Protein AF-A0A3S1D425-F1 (afdb_monomer_lite)

Secondary structure (DSSP, 8-state):
-HHHHHHHHHHHHHHHHHHHHHHHHTSSHHHHHHHHHHHHHHHHEEETT-SS----SEEESS---HHHHHHHHHHHHHHHHHHHHTT--S-S-----TTHHHHTT-

Foldseek 3Di:
DVLVVLVVVLVVVLVVLLVVVCVVVVHNVVSVVVVVVVVVVCQAEDEPPDPDDDPHPYYDDDDDDSVVVSVVSVVVSVVVCCVVPVCDDPPPPPPPDPVVVVVVVD

Organism: NCBI:txid232991

Structure (mmCIF, N/CA/C/O backbone):
data_AF-A0A3S1D425-F1
#
_entry.id   AF-A0A3S1D425-F1
#
loop_
_atom_site.group_PDB
_atom_site.id
_atom_site.type_symbol
_atom_site.label_atom_id
_atom_site.label_alt_id
_atom_site.label_comp_id
_atom_site.label_asym_id
_atom_site.label_entity_id
_atom_site.label_seq_id
_atom_site.pdbx_PDB_ins_code
_atom_site.Cartn_x
_atom_site.Cartn_y
_atom_site.Cartn_z
_atom_site.occupancy
_atom_site.B_iso_or_equiv
_atom_site.auth_seq_id
_atom_site.auth_comp_id
_atom_site.auth_asym_id
_atom_site.auth_atom_id
_atom_site.pdbx_PDB_model_num
ATOM 1 N N . MET A 1 1 ? 9.638 -16.828 -14.352 1.00 58.81 1 MET A N 1
ATOM 2 C CA . MET A 1 1 ? 8.577 -17.429 -13.506 1.00 58.81 1 MET A CA 1
ATOM 3 C C . MET A 1 1 ? 8.600 -16.917 -12.062 1.00 58.81 1 MET A C 1
ATOM 5 O O . MET A 1 1 ? 7.544 -16.545 -11.578 1.00 58.81 1 MET A O 1
ATOM 9 N N . GLN A 1 2 ? 9.753 -16.803 -11.381 1.00 71.88 2 GLN A N 1
ATOM 10 C CA . GLN A 1 2 ? 9.784 -16.372 -9.967 1.00 71.88 2 GLN A CA 1
ATOM 11 C C . GLN A 1 2 ? 9.313 -14.923 -9.710 1.00 71.88 2 GLN A C 1
ATOM 13 O O . GLN A 1 2 ? 8.625 -14.686 -8.726 1.00 71.88 2 GLN A O 1
ATOM 18 N N . ARG A 1 3 ? 9.620 -13.955 -10.591 1.00 81.56 3 ARG A N 1
ATOM 19 C CA . ARG A 1 3 ? 9.246 -12.535 -10.399 1.00 81.56 3 ARG A CA 1
ATOM 20 C C . ARG A 1 3 ? 7.731 -12.298 -10.346 1.00 81.56 3 ARG A C 1
ATOM 22 O O . ARG A 1 3 ? 7.267 -11.561 -9.487 1.00 81.56 3 ARG A O 1
ATOM 29 N N . GLY A 1 4 ? 6.959 -12.974 -11.200 1.00 83.38 4 GLY A N 1
ATOM 30 C CA . GLY A 1 4 ? 5.496 -12.851 -11.220 1.00 83.38 4 GLY A CA 1
ATOM 31 C C . GLY A 1 4 ? 4.833 -13.292 -9.912 1.00 83.38 4 GLY A C 1
ATOM 32 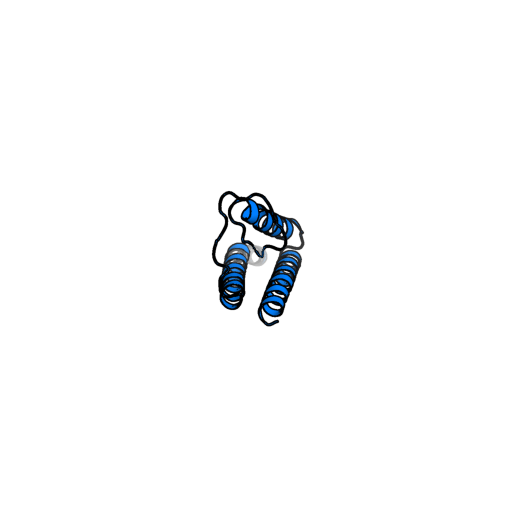O O . GLY A 1 4 ? 3.879 -12.660 -9.475 1.00 83.38 4 GLY A O 1
ATOM 33 N N . ALA A 1 5 ? 5.377 -14.315 -9.242 1.00 89.00 5 ALA A N 1
ATOM 34 C CA . ALA A 1 5 ? 4.879 -14.755 -7.939 1.00 89.00 5 ALA A CA 1
ATOM 35 C C . ALA A 1 5 ? 5.107 -13.697 -6.845 1.00 89.00 5 ALA A C 1
ATOM 37 O O . ALA A 1 5 ? 4.217 -13.442 -6.040 1.00 89.00 5 ALA A O 1
ATOM 38 N N . TRP A 1 6 ? 6.269 -13.039 -6.850 1.00 89.75 6 TRP A N 1
ATOM 39 C CA . TRP A 1 6 ? 6.569 -11.950 -5.915 1.00 89.75 6 TRP A CA 1
ATOM 40 C C . TRP A 1 6 ? 5.707 -10.713 -6.162 1.00 89.75 6 TRP A C 1
ATOM 42 O O . TRP A 1 6 ? 5.197 -10.125 -5.214 1.00 89.75 6 TRP A O 1
ATOM 52 N N . ILE A 1 7 ? 5.478 -10.368 -7.429 1.00 86.81 7 ILE A N 1
ATOM 53 C CA . ILE A 1 7 ? 4.564 -9.286 -7.810 1.00 86.81 7 ILE A CA 1
ATOM 54 C C . ILE A 1 7 ? 3.131 -9.609 -7.356 1.00 86.81 7 ILE A C 1
ATOM 56 O O . ILE A 1 7 ? 2.466 -8.764 -6.761 1.00 86.81 7 ILE A O 1
ATOM 60 N N . ALA A 1 8 ? 2.656 -10.840 -7.573 1.00 89.62 8 ALA A N 1
ATOM 61 C CA . ALA A 1 8 ? 1.339 -11.270 -7.104 1.00 89.62 8 ALA A CA 1
ATOM 62 C C . ALA A 1 8 ? 1.222 -11.196 -5.572 1.00 89.62 8 ALA A C 1
ATOM 64 O O . ALA A 1 8 ? 0.213 -10.717 -5.055 1.00 89.62 8 ALA A O 1
ATOM 65 N N . LEU A 1 9 ? 2.268 -11.608 -4.848 1.00 92.19 9 LEU A N 1
ATOM 66 C CA . LEU A 1 9 ? 2.328 -11.496 -3.392 1.00 92.19 9 LEU A CA 1
ATOM 67 C C . LEU A 1 9 ? 2.288 -10.035 -2.926 1.00 92.19 9 LEU A C 1
ATOM 69 O O . LEU A 1 9 ? 1.576 -9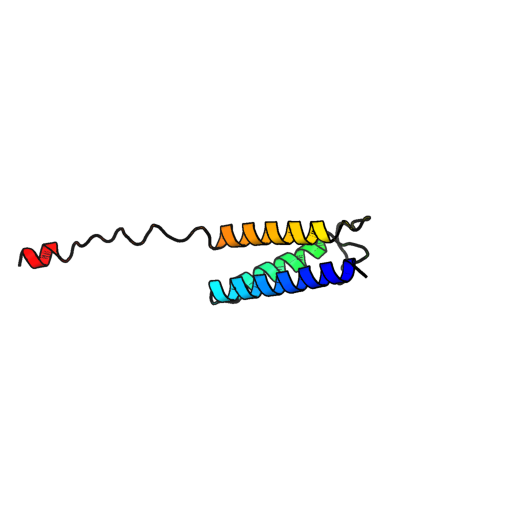.730 -1.972 1.00 92.19 9 LEU A O 1
ATOM 73 N N . PHE A 1 10 ? 3.001 -9.132 -3.605 1.00 91.25 10 PHE A N 1
ATOM 74 C CA . PHE A 1 10 ? 2.945 -7.694 -3.333 1.00 91.25 10 PHE A CA 1
ATOM 75 C C . PHE A 1 10 ? 1.519 -7.149 -3.494 1.00 91.25 10 PHE A C 1
ATOM 77 O O . PHE A 1 10 ? 0.998 -6.518 -2.575 1.00 91.25 10 PHE A O 1
ATOM 84 N N . TYR A 1 11 ? 0.853 -7.443 -4.615 1.00 91.44 11 TYR A N 1
ATOM 85 C CA . TYR A 1 11 ? -0.515 -6.973 -4.856 1.00 91.44 11 TYR A CA 1
ATOM 86 C C . TYR A 1 11 ? -1.515 -7.541 -3.848 1.00 91.44 11 TYR A C 1
ATOM 88 O O . TYR A 1 11 ? -2.361 -6.804 -3.335 1.00 91.44 11 TYR A O 1
ATOM 96 N N . PHE A 1 12 ? -1.396 -8.828 -3.518 1.00 95.25 12 PHE A N 1
ATOM 97 C CA . PHE A 1 12 ? -2.210 -9.444 -2.475 1.00 95.25 12 PHE A CA 1
ATOM 98 C C . PHE A 1 12 ? -1.968 -8.782 -1.112 1.00 95.25 12 PHE A C 1
ATOM 100 O O . PHE A 1 12 ? -2.920 -8.436 -0.415 1.00 95.25 12 PHE A O 1
ATOM 107 N N . GLY A 1 13 ? -0.704 -8.543 -0.752 1.00 95.31 13 GLY A N 1
ATOM 108 C CA . GLY A 1 13 ? -0.322 -7.869 0.487 1.00 95.31 13 GLY A CA 1
ATOM 109 C C . GLY A 1 13 ? -0.863 -6.442 0.580 1.00 95.31 13 GLY A C 1
ATOM 110 O O . GLY A 1 13 ? -1.365 -6.043 1.630 1.00 95.31 13 GLY A O 1
ATOM 111 N N . PHE A 1 14 ? -0.835 -5.687 -0.520 1.00 94.81 14 PHE A N 1
ATOM 112 C CA . PHE A 1 14 ? -1.420 -4.346 -0.590 1.00 94.81 14 PHE A CA 1
ATOM 113 C C . PHE A 1 14 ? -2.942 -4.374 -0.368 1.00 94.81 14 PHE A C 1
ATOM 115 O O . PHE A 1 14 ? -3.482 -3.576 0.406 1.00 94.81 14 PHE A O 1
ATOM 122 N N . GLY A 1 15 ? -3.639 -5.334 -0.984 1.00 94.69 15 GLY A N 1
ATOM 123 C CA . GLY A 1 15 ? -5.064 -5.580 -0.743 1.00 94.69 15 GLY A CA 1
ATOM 124 C C . GLY A 1 15 ? -5.361 -5.949 0.715 1.00 94.69 15 GLY A C 1
ATOM 125 O O . GLY A 1 15 ? -6.251 -5.374 1.339 1.00 94.69 15 GLY A O 1
ATOM 126 N N . ALA A 1 16 ? -4.570 -6.850 1.298 1.00 96.44 16 ALA A N 1
ATOM 127 C CA . ALA A 1 16 ? -4.714 -7.251 2.695 1.00 96.44 16 ALA A CA 1
ATOM 128 C C . ALA A 1 16 ? -4.493 -6.077 3.666 1.00 96.44 16 ALA A C 1
ATOM 130 O O . ALA A 1 16 ? -5.269 -5.903 4.605 1.00 96.44 16 ALA A O 1
ATOM 131 N N . LEU A 1 17 ? -3.482 -5.232 3.424 1.00 95.69 17 LEU A N 1
ATOM 132 C CA . LEU A 1 17 ? -3.226 -4.032 4.225 1.00 95.69 17 LEU A CA 1
ATOM 133 C C . LEU A 1 17 ? -4.402 -3.054 4.160 1.00 95.69 17 LEU A C 1
ATOM 135 O O . LEU A 1 17 ? -4.869 -2.584 5.196 1.00 95.69 17 LEU A O 1
ATOM 139 N N . THR A 1 18 ? -4.876 -2.741 2.954 1.00 95.50 18 THR A N 1
ATOM 140 C CA . THR A 1 18 ? -5.982 -1.792 2.751 1.00 95.50 18 THR A CA 1
ATOM 141 C C . THR A 1 18 ? -7.294 -2.300 3.357 1.00 95.50 18 THR A C 1
ATOM 143 O O . THR A 1 18 ? -8.027 -1.518 3.970 1.00 95.50 18 THR A O 1
ATOM 146 N N . ALA A 1 19 ? -7.557 -3.608 3.302 1.00 95.50 19 ALA A N 1
ATOM 147 C CA . ALA A 1 19 ? -8.667 -4.230 4.021 1.00 95.50 19 ALA A CA 1
ATOM 148 C C . ALA A 1 19 ? -8.504 -4.103 5.546 1.00 95.50 19 ALA A C 1
ATOM 150 O O . ALA A 1 19 ? -9.435 -3.689 6.236 1.00 95.50 19 ALA A O 1
ATOM 151 N N . LEU A 1 20 ? -7.309 -4.389 6.073 1.00 95.56 20 LEU A N 1
ATOM 152 C CA . LEU A 1 20 ? -7.013 -4.320 7.506 1.00 95.56 20 LEU A CA 1
ATOM 153 C C . LEU A 1 20 ? -7.218 -2.908 8.067 1.00 95.56 20 LEU A C 1
ATOM 155 O O . LEU A 1 20 ? -7.864 -2.745 9.103 1.00 95.56 20 LEU A O 1
ATOM 159 N N . ILE A 1 21 ? -6.697 -1.878 7.396 1.00 95.38 21 ILE A N 1
ATOM 160 C CA . ILE A 1 21 ? -6.862 -0.489 7.852 1.00 95.38 21 ILE A CA 1
ATOM 161 C C . ILE A 1 21 ? -8.315 -0.017 7.728 1.00 95.38 21 ILE A C 1
ATOM 163 O O . ILE A 1 21 ? -8.772 0.715 8.599 1.00 95.38 21 ILE A O 1
ATOM 167 N N . THR A 1 22 ? -9.056 -0.491 6.719 1.00 95.62 22 THR A N 1
ATOM 168 C CA . THR A 1 22 ? -10.497 -0.217 6.578 1.00 95.62 22 THR A CA 1
ATOM 169 C C . THR A 1 22 ? -11.280 -0.802 7.750 1.00 95.62 22 THR A C 1
ATOM 171 O O . THR A 1 22 ? -12.066 -0.100 8.379 1.00 95.62 22 THR A O 1
ATOM 174 N N . LEU A 1 23 ? -11.030 -2.072 8.089 1.00 95.06 23 LEU A N 1
ATOM 175 C CA . LEU A 1 23 ? -11.643 -2.744 9.240 1.00 95.06 23 LEU A CA 1
ATOM 176 C C . LEU A 1 23 ? -11.307 -2.032 10.556 1.00 95.06 23 LEU A C 1
ATOM 178 O O . LEU A 1 23 ? -12.159 -1.919 11.434 1.00 95.06 23 LEU A O 1
ATOM 182 N N . LYS A 1 24 ? -10.075 -1.534 10.696 1.00 92.75 24 LYS A N 1
ATOM 183 C CA . LYS A 1 24 ? -9.615 -0.878 11.924 1.00 92.75 24 LYS A CA 1
ATOM 184 C C . LYS A 1 24 ? -10.152 0.542 12.107 1.00 92.75 24 LYS A C 1
ATOM 186 O O . LYS A 1 24 ? -10.396 0.946 13.243 1.00 92.75 24 LYS A O 1
ATOM 191 N N . ASP A 1 25 ? -10.298 1.298 11.023 1.00 90.56 25 ASP A N 1
ATOM 192 C CA . ASP A 1 25 ? -10.813 2.673 11.052 1.00 90.56 25 ASP A CA 1
ATOM 193 C C . ASP A 1 25 ? -12.337 2.747 10.833 1.00 90.56 25 ASP A C 1
ATOM 195 O O . ASP A 1 25 ? -12.942 3.803 10.995 1.00 90.56 25 ASP A O 1
ATOM 199 N N . ASN A 1 26 ? -12.972 1.617 10.491 1.00 92.56 26 ASN A N 1
ATOM 200 C CA . ASN A 1 26 ? -14.397 1.476 10.168 1.00 92.56 26 ASN A CA 1
ATOM 201 C C . ASN A 1 26 ? -14.890 2.455 9.080 1.00 92.56 26 ASN A C 1
ATOM 203 O O . ASN A 1 26 ? -16.056 2.853 9.050 1.00 92.56 26 ASN A O 1
ATOM 207 N N . ARG A 1 27 ? -13.977 2.898 8.210 1.00 92.44 27 ARG A N 1
ATOM 208 C CA . ARG A 1 27 ? -14.203 3.877 7.140 1.00 92.44 27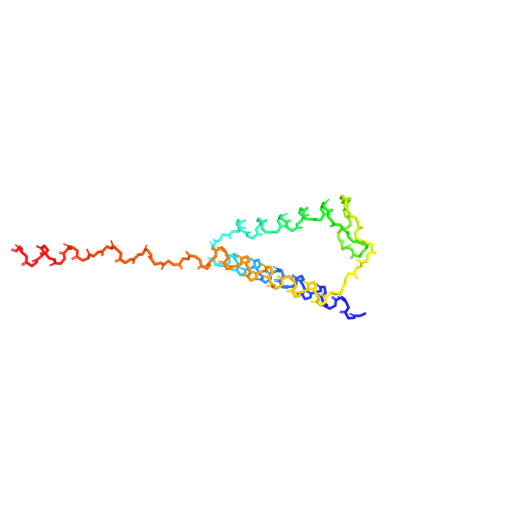 ARG A CA 1
ATOM 209 C C . ARG A 1 27 ? -13.262 3.583 5.976 1.00 92.44 27 ARG A C 1
ATOM 211 O O . ARG A 1 27 ? -12.202 2.988 6.150 1.00 92.44 27 ARG A O 1
ATOM 218 N N . LEU A 1 28 ? -13.638 4.044 4.785 1.00 94.38 28 LEU A N 1
ATOM 219 C CA . LEU A 1 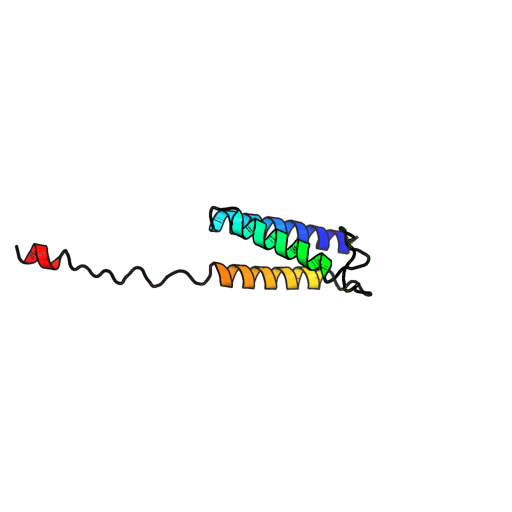28 ? -12.857 3.848 3.557 1.00 94.38 28 LEU A CA 1
ATOM 220 C C . LEU A 1 28 ? -11.829 4.957 3.292 1.00 94.38 28 LEU A C 1
ATOM 222 O O . LEU A 1 28 ? -10.962 4.791 2.441 1.00 94.38 28 LEU A O 1
ATOM 226 N N . GLU A 1 29 ? -11.912 6.081 4.006 1.00 95.12 29 GLU A N 1
ATOM 227 C CA . GLU A 1 29 ? -11.120 7.291 3.742 1.00 95.12 29 GLU A CA 1
ATOM 228 C C . GLU A 1 29 ? -9.612 7.014 3.755 1.00 95.12 29 GLU A C 1
ATOM 230 O O . GLU A 1 29 ? -8.905 7.374 2.813 1.00 95.12 29 GLU A O 1
ATOM 235 N N . LEU A 1 30 ? -9.122 6.310 4.781 1.00 93.62 30 LEU A N 1
ATOM 236 C CA . LEU A 1 30 ? -7.701 6.001 4.913 1.00 93.62 30 LEU A CA 1
ATOM 237 C C . LEU A 1 30 ? -7.209 5.045 3.816 1.00 93.62 30 LEU A C 1
ATOM 239 O O . LEU A 1 30 ? -6.135 5.250 3.252 1.00 93.62 30 LEU A O 1
ATOM 243 N N . ALA A 1 31 ? -8.001 4.024 3.481 1.00 94.75 31 ALA A N 1
ATOM 244 C CA . ALA A 1 31 ? -7.657 3.068 2.431 1.00 94.75 31 ALA A CA 1
ATOM 245 C C . ALA A 1 31 ? -7.632 3.714 1.040 1.00 94.75 31 ALA A C 1
ATOM 247 O O . ALA A 1 31 ? -6.690 3.486 0.276 1.00 94.75 31 ALA A O 1
ATOM 248 N N . LEU A 1 32 ? -8.606 4.577 0.738 1.00 95.06 32 LEU A N 1
ATOM 249 C CA . LEU A 1 32 ? -8.628 5.356 -0.500 1.00 95.06 32 LEU A CA 1
ATOM 250 C C . LEU A 1 32 ? -7.456 6.338 -0.567 1.00 95.06 32 LEU A C 1
ATOM 252 O O . LEU A 1 32 ? -6.832 6.453 -1.619 1.00 95.06 32 LEU A O 1
ATOM 256 N N . GLY A 1 33 ? -7.106 6.988 0.545 1.00 94.56 33 GLY A N 1
ATOM 257 C CA . GLY A 1 33 ? -5.949 7.882 0.620 1.00 94.56 33 GLY A CA 1
ATOM 258 C C . GLY A 1 33 ? -4.629 7.169 0.314 1.00 94.56 33 GLY A C 1
ATOM 259 O O . GLY A 1 33 ? -3.849 7.647 -0.508 1.00 94.56 33 GLY A O 1
ATOM 260 N N . VAL A 1 34 ? -4.398 5.992 0.907 1.00 94.25 34 VAL A N 1
ATOM 261 C CA . VAL A 1 34 ? -3.200 5.174 0.628 1.00 94.25 34 VAL A CA 1
ATOM 262 C C . VAL A 1 34 ? -3.177 4.699 -0.822 1.00 94.25 34 VAL A C 1
ATOM 264 O O . VAL A 1 34 ? -2.135 4.769 -1.475 1.00 94.25 34 VAL A O 1
ATOM 267 N N . HIS A 1 35 ? -4.315 4.248 -1.353 1.00 92.81 35 HIS A N 1
ATOM 268 C CA . HIS A 1 35 ? -4.402 3.834 -2.750 1.00 92.81 35 HIS A CA 1
ATOM 269 C C . HIS A 1 35 ? -4.117 5.000 -3.703 1.00 92.81 35 HIS A C 1
ATOM 271 O O . HIS A 1 35 ? -3.311 4.857 -4.622 1.00 92.81 35 HIS A O 1
ATOM 277 N N . ALA A 1 36 ? -4.711 6.170 -3.467 1.00 93.50 36 ALA A N 1
ATOM 278 C CA . ALA A 1 36 ? -4.464 7.368 -4.261 1.00 93.50 36 ALA A CA 1
ATOM 279 C C . ALA A 1 36 ? -2.988 7.793 -4.204 1.00 93.50 36 ALA A C 1
ATOM 281 O O . ALA A 1 36 ? -2.396 8.069 -5.245 1.00 93.50 36 ALA A O 1
ATOM 282 N N . ALA A 1 37 ? -2.364 7.765 -3.022 1.00 91.94 37 ALA A N 1
ATOM 283 C CA . ALA A 1 37 ? -0.943 8.070 -2.860 1.00 91.94 37 ALA A CA 1
ATOM 284 C C . ALA A 1 37 ? -0.041 7.092 -3.635 1.00 91.94 37 ALA A C 1
ATOM 286 O O . ALA A 1 37 ? 0.893 7.522 -4.312 1.00 91.94 37 ALA A O 1
ATOM 287 N N . ASN A 1 38 ? -0.347 5.789 -3.603 1.00 89.12 38 ASN A N 1
ATOM 288 C CA . ASN A 1 38 ? 0.369 4.789 -4.396 1.00 89.12 38 ASN A CA 1
ATOM 289 C C . ASN A 1 38 ? 0.230 5.054 -5.902 1.00 89.12 38 ASN A C 1
ATOM 291 O O . ASN A 1 38 ? 1.219 5.017 -6.625 1.00 89.12 38 ASN A O 1
ATOM 295 N N . ASN A 1 39 ? -0.969 5.379 -6.385 1.00 88.69 39 ASN A N 1
ATOM 296 C CA . ASN A 1 39 ? -1.161 5.702 -7.800 1.00 88.69 39 ASN A CA 1
ATOM 297 C C . ASN A 1 39 ? -0.430 6.990 -8.207 1.00 88.69 39 ASN A C 1
ATOM 299 O O . ASN A 1 39 ? 0.173 7.041 -9.276 1.00 88.69 39 ASN A O 1
ATOM 303 N N . LEU A 1 40 ? -0.419 8.008 -7.342 1.00 89.12 40 LEU A N 1
ATOM 304 C CA . LEU A 1 40 ? 0.312 9.249 -7.587 1.00 89.12 40 LEU A CA 1
ATOM 305 C C . LEU A 1 40 ? 1.830 9.020 -7.655 1.00 89.12 40 LEU A C 1
ATOM 307 O O . LEU A 1 40 ? 2.519 9.705 -8.405 1.00 89.12 40 LEU A O 1
ATOM 311 N N . SER A 1 41 ? 2.360 8.037 -6.922 1.00 86.19 41 SER A N 1
ATOM 312 C CA . SER A 1 41 ? 3.788 7.698 -6.974 1.00 86.19 41 SER A CA 1
ATOM 313 C C . SER A 1 41 ? 4.259 7.299 -8.379 1.00 86.19 41 SER A C 1
ATOM 315 O O . SER A 1 41 ? 5.378 7.641 -8.767 1.00 86.19 41 SER A O 1
ATOM 317 N N . PHE A 1 42 ? 3.383 6.687 -9.185 1.00 85.00 42 PHE A N 1
ATOM 318 C CA . PHE A 1 42 ? 3.704 6.300 -10.559 1.00 85.00 42 PHE A CA 1
ATOM 319 C C . PHE A 1 42 ? 3.906 7.499 -11.491 1.00 85.00 42 PHE A C 1
ATOM 321 O O . PHE A 1 42 ? 4.565 7.359 -12.515 1.00 85.00 42 PHE A O 1
ATOM 328 N N . LEU A 1 43 ? 3.405 8.689 -11.135 1.00 86.12 43 LEU A N 1
ATOM 329 C CA . LEU A 1 43 ? 3.698 9.927 -11.868 1.00 86.12 43 LEU A CA 1
ATOM 330 C C . LEU A 1 43 ? 5.147 10.396 -11.666 1.00 86.12 43 LEU A C 1
ATOM 332 O O . LEU A 1 43 ? 5.699 11.109 -12.505 1.00 86.12 43 LEU A O 1
ATOM 336 N N . PHE A 1 44 ? 5.779 10.014 -10.557 1.00 86.81 44 PHE A N 1
ATOM 337 C CA . PHE A 1 44 ? 7.155 10.401 -10.260 1.00 86.81 44 PHE A CA 1
ATOM 338 C C . PHE A 1 44 ? 8.150 9.398 -10.822 1.00 86.81 44 PHE A C 1
ATOM 340 O O . PHE A 1 44 ? 9.124 9.801 -11.457 1.00 86.81 44 PHE A O 1
ATOM 347 N N . VAL A 1 45 ? 7.904 8.105 -10.604 1.00 84.94 45 VAL A N 1
ATOM 348 C CA . VAL A 1 45 ? 8.816 7.033 -11.006 1.00 84.94 45 VAL A CA 1
ATOM 349 C C . VAL A 1 45 ? 8.036 5.908 -11.672 1.00 84.94 45 VAL A C 1
ATOM 351 O O . VAL A 1 45 ? 7.102 5.358 -11.094 1.00 84.94 45 VAL A O 1
ATOM 354 N N . THR A 1 46 ? 8.470 5.521 -12.868 1.00 85.06 46 THR A N 1
ATOM 355 C CA . THR A 1 46 ? 7.982 4.332 -13.573 1.00 85.06 46 THR A CA 1
ATOM 356 C C . THR A 1 46 ? 9.134 3.393 -13.915 1.00 85.06 46 THR A C 1
ATOM 358 O O . THR A 1 46 ? 10.303 3.782 -13.906 1.00 85.06 46 THR A O 1
ATOM 361 N N . THR A 1 47 ? 8.820 2.139 -14.221 1.00 81.62 47 THR A N 1
ATOM 362 C CA . THR A 1 47 ? 9.797 1.133 -14.659 1.00 81.62 47 THR A CA 1
ATOM 363 C C . THR A 1 47 ? 9.318 0.502 -15.962 1.00 81.62 47 THR A C 1
ATOM 365 O O . THR A 1 47 ? 8.123 0.520 -16.258 1.00 81.62 47 THR A O 1
ATOM 368 N N . LYS A 1 48 ? 10.232 -0.081 -16.746 1.00 75.94 48 LYS A N 1
ATOM 369 C CA . LYS A 1 48 ? 9.877 -0.729 -18.023 1.00 75.94 48 LYS A CA 1
ATOM 370 C C . LYS A 1 48 ? 8.886 -1.885 -17.870 1.00 75.94 48 LYS A C 1
ATOM 372 O O . LYS A 1 48 ? 8.115 -2.137 -18.786 1.00 75.94 48 LYS A O 1
ATOM 377 N N . ASP A 1 49 ? 8.892 -2.536 -16.711 1.00 70.88 49 ASP A N 1
ATOM 378 C CA . ASP A 1 49 ? 8.022 -3.671 -16.404 1.00 70.88 49 ASP A CA 1
ATOM 379 C C . ASP A 1 49 ? 6.791 -3.259 -15.579 1.00 70.88 49 ASP A C 1
ATOM 381 O O . ASP A 1 49 ? 6.136 -4.112 -14.972 1.00 70.88 49 ASP A O 1
ATOM 385 N N . SER A 1 50 ? 6.500 -1.957 -15.487 1.00 75.06 50 SER A N 1
ATOM 386 C CA . SER A 1 50 ? 5.305 -1.483 -14.796 1.00 75.06 50 SER A CA 1
ATOM 387 C C . SER A 1 50 ? 4.054 -1.996 -15.506 1.00 75.06 50 SER A C 1
ATOM 389 O O . SER A 1 50 ? 3.892 -1.813 -16.711 1.00 75.06 50 SER A O 1
ATOM 391 N N . VAL A 1 51 ? 3.134 -2.593 -14.744 1.00 74.06 51 VAL A N 1
ATOM 392 C CA . VAL A 1 51 ? 1.816 -3.010 -15.255 1.00 74.06 51 VAL A CA 1
ATOM 393 C C . VAL A 1 51 ? 1.010 -1.795 -15.725 1.00 74.06 51 VAL A C 1
ATOM 395 O O . VAL A 1 51 ? 0.241 -1.880 -16.678 1.00 74.06 51 VAL A O 1
ATOM 398 N N . LEU A 1 52 ? 1.215 -0.651 -15.070 1.00 74.12 52 LEU A N 1
ATOM 399 C CA . LEU A 1 52 ? 0.627 0.628 -15.443 1.00 74.12 52 LEU A CA 1
ATOM 400 C C . LEU A 1 52 ? 1.729 1.527 -16.000 1.00 74.12 52 LEU A C 1
ATOM 402 O O . LEU A 1 52 ? 2.469 2.179 -15.259 1.00 74.12 52 LEU A O 1
ATOM 406 N N . ALA A 1 53 ? 1.853 1.533 -17.325 1.00 74.44 53 ALA A N 1
ATOM 407 C CA . ALA A 1 53 ? 2.767 2.412 -18.035 1.00 74.44 53 ALA A CA 1
ATOM 408 C C . ALA A 1 53 ? 2.148 3.813 -18.147 1.00 74.44 53 ALA A C 1
ATOM 410 O O . ALA A 1 53 ? 1.348 4.086 -19.040 1.00 74.44 53 ALA A O 1
ATOM 411 N N . VAL A 1 54 ? 2.510 4.696 -17.218 1.00 81.25 54 VAL A N 1
ATOM 412 C CA . VAL A 1 54 ? 2.153 6.121 -17.257 1.00 81.25 54 VAL A CA 1
ATOM 413 C C . VAL A 1 54 ? 3.392 6.974 -17.552 1.00 81.25 54 VAL A C 1
ATOM 415 O O . VAL A 1 54 ? 4.497 6.584 -17.158 1.00 81.25 54 VAL A O 1
ATOM 418 N N . PRO A 1 55 ? 3.251 8.129 -18.233 1.00 82.62 55 PRO A N 1
ATOM 419 C CA . PRO A 1 55 ? 4.340 9.091 -18.361 1.00 82.62 55 PRO A CA 1
ATOM 420 C C . PRO A 1 55 ? 4.758 9.575 -16.967 1.00 82.62 55 PRO A C 1
ATOM 422 O O . PRO A 1 55 ? 3.966 10.206 -16.270 1.00 82.62 55 PRO A O 1
ATOM 425 N N . ALA A 1 56 ? 5.988 9.260 -16.561 1.00 86.69 56 ALA A N 1
ATOM 426 C CA . ALA A 1 56 ? 6.535 9.633 -15.260 1.00 86.69 56 ALA A CA 1
ATOM 427 C C . ALA A 1 56 ? 7.735 10.572 -15.412 1.00 86.69 56 ALA A C 1
ATOM 429 O O . ALA A 1 56 ? 8.411 10.548 -16.444 1.00 86.69 56 ALA A O 1
ATOM 430 N N . MET A 1 57 ? 8.040 11.360 -14.375 1.00 86.94 57 MET A N 1
ATOM 431 C CA . MET A 1 57 ? 9.228 12.230 -14.379 1.00 86.94 57 MET A CA 1
ATOM 432 C C . MET A 1 57 ? 10.539 11.446 -14.504 1.00 86.94 57 MET A C 1
ATOM 434 O O . MET A 1 57 ? 11.448 11.881 -15.209 1.00 86.94 57 MET A O 1
ATOM 438 N N . TRP A 1 58 ? 10.634 10.284 -13.857 1.00 86.38 58 TRP A N 1
ATOM 439 C CA . TRP A 1 58 ? 11.789 9.398 -13.946 1.00 86.38 58 TRP A CA 1
ATOM 440 C C . TRP A 1 58 ? 11.393 7.999 -14.398 1.00 86.38 58 TRP A C 1
ATOM 442 O O . TRP A 1 58 ? 10.409 7.421 -13.943 1.00 86.38 58 TRP A O 1
ATOM 452 N N . THR A 1 59 ? 12.217 7.424 -15.272 1.00 83.88 59 THR A N 1
ATOM 453 C CA . THR A 1 59 ? 12.122 6.013 -15.651 1.00 83.88 59 THR A CA 1
ATOM 454 C C . THR A 1 59 ? 13.315 5.266 -15.075 1.00 83.88 59 THR A C 1
ATOM 456 O O . THR A 1 59 ? 14.457 5.514 -15.468 1.00 83.88 59 THR A O 1
ATOM 459 N N . ALA A 1 60 ? 13.058 4.346 -14.148 1.00 81.75 60 ALA A N 1
ATOM 460 C CA . ALA A 1 60 ? 14.086 3.465 -13.620 1.00 81.75 60 ALA A CA 1
ATOM 461 C C . ALA A 1 60 ? 14.558 2.516 -14.729 1.00 81.75 60 ALA A C 1
ATOM 463 O O . ALA A 1 60 ? 13.757 1.850 -15.394 1.00 81.75 60 ALA A O 1
ATOM 464 N N . LYS A 1 61 ? 15.874 2.503 -14.957 1.00 72.44 61 LYS A N 1
ATOM 465 C CA . LYS A 1 61 ? 16.496 1.757 -16.056 1.00 72.44 61 LYS A CA 1
ATOM 466 C C . LYS A 1 61 ? 16.671 0.277 -15.720 1.00 72.44 61 LYS A C 1
ATOM 468 O O . LYS A 1 61 ? 16.479 -0.551 -16.607 1.00 72.44 61 LYS A O 1
ATOM 473 N N . ASP A 1 62 ? 16.971 -0.010 -14.455 1.00 76.56 62 ASP A N 1
ATOM 474 C CA . ASP A 1 62 ? 17.060 -1.353 -13.899 1.00 76.56 62 ASP A CA 1
ATOM 475 C C . ASP A 1 62 ? 15.885 -1.622 -12.970 1.00 76.56 62 ASP A C 1
ATOM 477 O O . ASP A 1 62 ? 15.522 -0.807 -12.119 1.00 76.56 62 ASP A O 1
ATOM 481 N N . ILE A 1 63 ? 15.295 -2.793 -13.163 1.00 71.50 63 ILE A N 1
ATOM 482 C CA . ILE A 1 63 ? 14.234 -3.311 -12.320 1.00 71.50 63 ILE A CA 1
ATOM 483 C C . ILE A 1 63 ? 14.916 -4.107 -11.202 1.00 71.50 63 ILE A C 1
ATOM 485 O O . ILE A 1 63 ? 15.630 -5.070 -11.481 1.00 71.50 63 ILE A O 1
ATOM 489 N N . GLY A 1 64 ? 14.767 -3.657 -9.955 1.00 76.31 64 GLY A N 1
ATOM 490 C CA . GLY A 1 64 ? 15.430 -4.257 -8.793 1.00 76.31 64 GLY A CA 1
ATOM 491 C C . GLY A 1 64 ? 14.955 -5.682 -8.470 1.00 76.31 64 GLY A C 1
ATOM 492 O O . GLY A 1 64 ? 14.071 -6.238 -9.124 1.00 76.31 64 GLY A O 1
ATOM 493 N N . ASP A 1 65 ? 15.543 -6.290 -7.432 1.00 86.44 65 ASP A N 1
ATOM 494 C CA . ASP A 1 65 ? 15.106 -7.603 -6.941 1.00 86.44 65 ASP A CA 1
ATOM 495 C C . ASP A 1 65 ? 13.679 -7.502 -6.356 1.00 86.44 65 ASP A C 1
ATOM 497 O O . ASP A 1 65 ? 13.473 -6.780 -5.374 1.00 86.44 65 ASP A O 1
ATOM 501 N N . PRO A 1 66 ? 12.690 -8.250 -6.884 1.00 85.62 66 PRO A N 1
ATOM 502 C CA . PRO A 1 66 ? 11.312 -8.199 -6.398 1.00 85.62 66 PRO A CA 1
ATOM 503 C C . PRO A 1 66 ? 11.167 -8.631 -4.929 1.00 85.62 66 PRO A C 1
ATOM 505 O O . PRO A 1 66 ? 10.208 -8.250 -4.263 1.00 85.62 66 PRO A O 1
ATOM 508 N N . ARG A 1 67 ? 12.114 -9.400 -4.379 1.00 89.56 67 ARG A N 1
ATOM 509 C CA . ARG A 1 67 ? 12.126 -9.755 -2.950 1.00 89.56 67 ARG A CA 1
ATOM 510 C C . ARG A 1 67 ? 12.385 -8.530 -2.080 1.00 89.56 67 ARG A C 1
ATOM 512 O O . ARG A 1 67 ? 11.761 -8.385 -1.030 1.00 89.56 67 ARG A O 1
ATOM 519 N N . LEU A 1 68 ? 13.286 -7.651 -2.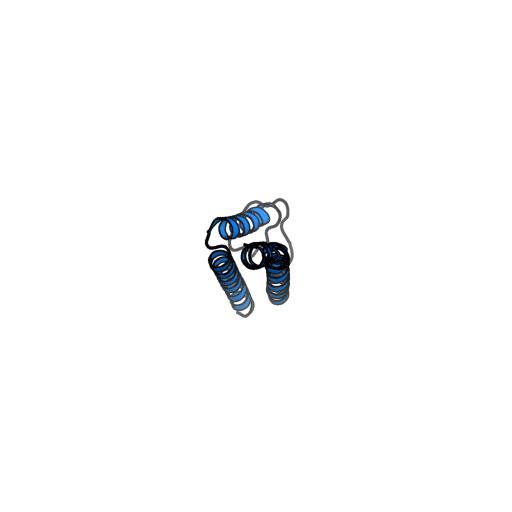525 1.00 89.81 68 LEU A N 1
ATOM 520 C CA . LEU A 1 68 ? 13.555 -6.386 -1.849 1.00 89.81 68 LEU A CA 1
ATOM 521 C C . LEU A 1 68 ? 12.337 -5.468 -1.931 1.00 89.81 68 LEU A C 1
ATOM 523 O O .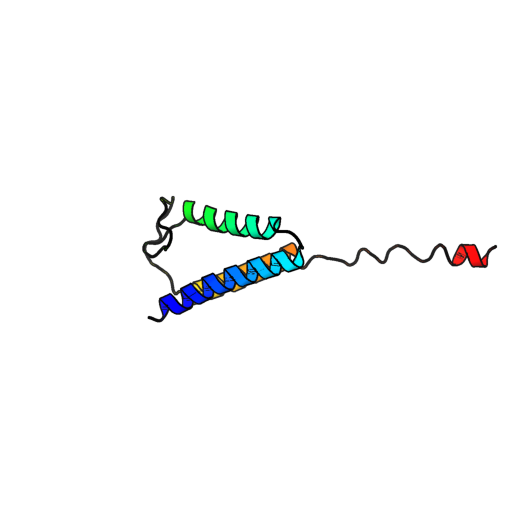 LEU A 1 68 ? 11.999 -4.851 -0.929 1.00 89.81 68 LEU A O 1
ATOM 527 N N . GLU A 1 69 ? 11.627 -5.432 -3.060 1.00 87.69 69 GLU A N 1
ATOM 528 C CA . GLU A 1 69 ? 10.380 -4.662 -3.188 1.00 87.69 69 GLU A CA 1
ATOM 529 C C . GLU A 1 69 ? 9.326 -5.112 -2.164 1.00 87.69 69 GLU A C 1
ATOM 531 O O . GLU A 1 69 ? 8.772 -4.278 -1.445 1.00 87.69 69 GLU A O 1
ATOM 536 N N . VAL A 1 70 ? 9.099 -6.426 -2.024 1.00 91.94 70 VAL A N 1
ATOM 537 C CA . VAL A 1 70 ? 8.177 -6.964 -1.006 1.00 91.94 70 VAL A CA 1
ATOM 538 C C . VAL A 1 70 ? 8.657 -6.638 0.410 1.00 91.94 70 VAL A C 1
ATOM 540 O O . VAL A 1 70 ? 7.850 -6.244 1.251 1.00 91.94 70 VAL A O 1
ATOM 543 N N . LEU A 1 71 ? 9.957 -6.760 0.691 1.00 93.94 71 LEU A N 1
ATOM 544 C CA . LEU A 1 71 ? 10.514 -6.429 2.004 1.00 93.94 71 LEU A CA 1
ATOM 545 C C . LEU A 1 71 ? 10.310 -4.947 2.353 1.00 93.94 71 LEU A C 1
ATOM 547 O O . LEU A 1 71 ? 9.854 -4.630 3.453 1.00 93.94 71 LEU A O 1
ATOM 551 N N . MET A 1 72 ? 10.603 -4.047 1.412 1.00 92.62 72 MET A N 1
ATOM 552 C CA . MET A 1 72 ? 10.402 -2.606 1.584 1.00 92.62 72 MET A CA 1
ATOM 553 C C . MET A 1 72 ? 8.921 -2.275 1.759 1.00 92.62 72 MET A C 1
ATOM 555 O O . MET A 1 72 ? 8.571 -1.482 2.631 1.00 92.62 72 MET A O 1
ATOM 559 N N . PHE A 1 73 ? 8.040 -2.931 1.002 1.00 93.75 73 PHE A N 1
ATOM 560 C CA . PHE A 1 73 ? 6.596 -2.809 1.170 1.00 93.75 73 PHE A CA 1
ATOM 561 C C . PHE A 1 73 ? 6.139 -3.215 2.575 1.00 93.75 73 PHE A C 1
ATOM 563 O O . PHE A 1 73 ? 5.385 -2.473 3.206 1.00 93.75 73 PHE A O 1
ATOM 570 N N . LEU A 1 74 ? 6.602 -4.356 3.094 1.00 95.25 74 LEU A N 1
ATOM 571 C CA . LEU A 1 74 ? 6.254 -4.809 4.444 1.00 95.25 74 LEU A CA 1
ATOM 572 C C . LEU A 1 74 ? 6.735 -3.816 5.508 1.00 95.25 74 LEU A C 1
ATOM 574 O O . LEU A 1 74 ? 5.981 -3.490 6.426 1.00 95.25 74 LEU A O 1
ATOM 578 N N . LEU A 1 75 ? 7.954 -3.290 5.357 1.00 96.44 75 LEU A N 1
ATOM 579 C CA . LEU A 1 75 ? 8.508 -2.287 6.263 1.00 96.44 75 LEU A CA 1
ATOM 580 C C . LEU A 1 75 ? 7.692 -0.984 6.230 1.00 96.44 75 LEU A C 1
ATOM 582 O O . LEU A 1 75 ? 7.272 -0.495 7.280 1.00 96.44 75 LEU A O 1
ATOM 586 N N . GLN A 1 76 ? 7.406 -0.458 5.036 1.00 94.25 76 GLN A N 1
ATOM 587 C CA . GLN A 1 76 ? 6.577 0.734 4.833 1.00 94.25 76 GLN A CA 1
ATOM 588 C C . GLN A 1 76 ? 5.181 0.543 5.441 1.00 94.25 76 GLN A C 1
ATOM 590 O O . GLN A 1 76 ? 4.678 1.428 6.131 1.00 94.25 76 GLN A O 1
ATOM 595 N N . SER A 1 77 ? 4.577 -0.627 5.225 1.00 94.62 77 SER A N 1
ATOM 596 C CA . SER A 1 77 ? 3.252 -0.985 5.740 1.00 94.62 77 SER A CA 1
ATOM 597 C C . SER A 1 77 ? 3.228 -1.032 7.264 1.00 94.62 77 SER A C 1
ATOM 599 O O . SER A 1 77 ? 2.298 -0.514 7.885 1.00 94.62 77 SER A O 1
ATOM 601 N N . LEU A 1 78 ? 4.266 -1.605 7.880 1.00 95.12 78 LEU A N 1
ATOM 602 C CA . LEU A 1 78 ? 4.403 -1.671 9.333 1.00 95.12 78 LEU A CA 1
ATOM 603 C C . LEU A 1 78 ? 4.563 -0.274 9.941 1.00 95.12 78 LEU A C 1
ATOM 605 O O . LEU A 1 78 ? 3.871 0.060 10.905 1.00 95.12 78 LEU A O 1
ATOM 609 N N . ILE A 1 79 ? 5.431 0.557 9.354 1.00 95.44 79 ILE A N 1
ATOM 610 C CA . ILE A 1 79 ? 5.636 1.950 9.775 1.00 95.44 79 ILE A CA 1
ATOM 611 C C . ILE A 1 79 ? 4.330 2.735 9.641 1.00 95.44 79 ILE A C 1
ATOM 613 O O . ILE A 1 79 ? 3.914 3.404 10.588 1.00 95.44 79 ILE A O 1
ATOM 617 N N . PHE A 1 80 ? 3.652 2.620 8.498 1.00 93.69 80 PHE A N 1
ATOM 618 C CA . PHE A 1 80 ? 2.371 3.273 8.248 1.00 93.69 80 PHE A CA 1
ATOM 619 C C . PHE A 1 80 ? 1.333 2.880 9.305 1.00 93.69 80 PHE A C 1
ATOM 621 O O . PHE A 1 80 ? 0.744 3.740 9.961 1.00 93.69 80 PHE A O 1
ATOM 628 N N . TYR A 1 81 ? 1.158 1.579 9.537 1.00 93.81 81 TYR A N 1
ATOM 629 C CA . TYR A 1 81 ? 0.213 1.076 10.527 1.00 93.81 81 TYR A CA 1
ATOM 630 C C . TYR A 1 81 ? 0.539 1.565 11.945 1.00 93.81 81 TYR A C 1
ATOM 632 O O . TYR A 1 81 ? -0.360 1.966 12.691 1.00 93.81 81 TYR A O 1
ATOM 640 N N . TYR A 1 82 ? 1.821 1.581 12.316 1.00 93.62 82 TYR A N 1
ATOM 641 C CA . TYR A 1 82 ? 2.269 2.084 13.611 1.00 93.62 82 TYR A CA 1
ATOM 642 C C . TYR A 1 82 ? 2.015 3.589 13.778 1.00 93.62 82 TYR A C 1
ATOM 644 O O . TYR A 1 82 ? 1.561 4.017 14.838 1.00 93.62 82 TYR A O 1
ATOM 652 N N . ILE A 1 83 ? 2.243 4.403 12.745 1.00 92.88 83 ILE A N 1
ATOM 653 C CA . ILE A 1 83 ? 1.989 5.851 12.800 1.00 92.88 83 ILE A CA 1
ATOM 654 C C . ILE A 1 83 ? 0.501 6.139 13.030 1.00 92.88 83 ILE A C 1
ATOM 656 O O . ILE A 1 83 ? 0.163 6.927 13.915 1.00 92.88 83 ILE A O 1
ATOM 660 N N . PHE A 1 84 ? -0.383 5.487 12.271 1.00 91.00 84 PHE A N 1
ATOM 661 C CA . PHE A 1 84 ? -1.822 5.760 12.329 1.00 91.00 84 PHE A CA 1
ATOM 662 C C . PHE A 1 84 ? -2.500 5.155 13.556 1.00 91.00 84 PHE A C 1
ATOM 664 O O . PHE A 1 84 ? -3.411 5.759 14.125 1.00 91.00 84 PHE A O 1
ATOM 671 N N . PHE A 1 85 ? -2.053 3.982 14.003 1.00 90.50 85 PHE A N 1
ATOM 672 C CA . PHE A 1 85 ? -2.761 3.246 15.044 1.00 90.50 85 PHE A CA 1
ATOM 673 C C . PHE A 1 85 ? -1.941 2.891 16.285 1.00 90.50 85 PHE A C 1
ATOM 675 O O . PHE A 1 85 ? -2.518 2.416 17.262 1.00 90.50 85 PHE A O 1
ATOM 682 N N . GLY A 1 86 ? -0.631 3.120 16.289 1.00 84.62 86 GLY A N 1
ATOM 683 C CA . GLY A 1 86 ? 0.232 2.876 17.449 1.00 84.62 86 GLY A CA 1
ATOM 684 C C . GLY A 1 86 ? 0.091 3.923 18.559 1.00 84.62 86 GLY A C 1
ATOM 685 O O . GLY A 1 86 ? 0.596 3.716 19.657 1.00 84.62 86 GLY A O 1
ATOM 686 N N . ARG A 1 87 ? -0.609 5.042 18.312 1.00 76.81 87 ARG A N 1
ATOM 687 C CA . ARG A 1 87 ? -0.677 6.204 19.224 1.00 76.81 87 ARG A CA 1
ATOM 688 C C . ARG A 1 87 ? -1.981 6.359 20.045 1.00 76.81 87 ARG A C 1
ATOM 690 O O . ARG A 1 87 ? -2.244 7.445 20.551 1.00 76.81 87 ARG A O 1
ATOM 697 N N . ARG A 1 88 ? -2.811 5.321 20.242 1.00 63.62 88 ARG A N 1
ATOM 698 C CA . ARG A 1 88 ? -4.062 5.388 21.058 1.00 63.62 88 ARG A CA 1
ATOM 699 C C . ARG A 1 88 ? -4.037 4.362 22.212 1.00 63.62 88 ARG A C 1
ATOM 701 O O . ARG A 1 88 ? -3.834 3.198 21.915 1.00 63.62 88 ARG A O 1
ATOM 708 N N . LYS A 1 89 ? -4.272 4.635 23.513 1.00 52.44 89 LYS A N 1
ATOM 709 C CA . LYS A 1 89 ? -4.494 5.835 24.365 1.00 52.44 89 LYS A CA 1
ATOM 710 C C . LYS A 1 89 ? -4.027 5.505 25.812 1.00 52.44 89 LYS A C 1
ATOM 712 O O . LYS A 1 89 ? -4.449 4.487 26.345 1.00 52.44 89 LYS A O 1
ATOM 717 N N . LYS A 1 90 ? -3.305 6.407 26.496 1.00 47.72 90 LYS A N 1
ATOM 718 C CA . LYS A 1 90 ? -3.330 6.564 27.977 1.00 47.72 90 LYS A CA 1
ATOM 719 C C . LYS A 1 90 ? -3.948 7.924 28.334 1.00 47.72 90 LYS A C 1
ATOM 721 O O . LYS A 1 90 ? -3.333 8.741 28.996 1.00 47.72 90 LYS A O 1
ATOM 726 N N . ILE A 1 91 ? -5.132 8.230 27.808 1.00 56.62 91 ILE A N 1
ATOM 727 C CA . ILE A 1 91 ? -5.865 9.461 28.165 1.00 56.62 91 ILE A CA 1
ATOM 728 C C . ILE A 1 91 ? -7.364 9.136 28.230 1.00 56.62 91 ILE A C 1
ATOM 730 O O . ILE A 1 91 ? -8.166 9.708 27.506 1.00 56.62 91 ILE A O 1
ATOM 734 N N . ILE A 1 92 ? -7.731 8.114 29.010 1.00 53.44 92 ILE A N 1
ATOM 735 C CA . ILE A 1 92 ? -9.096 7.877 29.527 1.00 53.44 92 ILE A CA 1
ATOM 736 C C . ILE A 1 92 ? -8.953 7.182 30.897 1.00 53.44 92 ILE A C 1
ATOM 738 O O . ILE A 1 92 ? -9.435 6.082 31.107 1.00 53.44 92 ILE A O 1
ATOM 742 N N . GLN A 1 93 ? -8.170 7.754 31.811 1.00 55.84 93 GLN A N 1
ATOM 743 C CA . GLN A 1 93 ? -8.184 7.365 33.236 1.00 55.84 93 GLN A CA 1
ATOM 744 C C . GLN A 1 93 ? -8.154 8.591 34.165 1.00 55.84 93 GLN A C 1
ATOM 746 O O . GLN A 1 93 ? -8.124 8.449 35.377 1.00 55.84 93 GLN A O 1
ATOM 751 N N . ALA A 1 94 ? -8.211 9.808 33.612 1.00 56.97 94 ALA A N 1
ATOM 752 C CA . ALA A 1 94 ? -8.184 11.052 34.381 1.00 56.97 94 ALA A CA 1
ATOM 753 C C . ALA A 1 94 ? -9.591 11.614 34.660 1.00 56.97 94 ALA A C 1
ATOM 755 O O . ALA A 1 94 ? -9.764 12.826 34.734 1.00 56.97 94 ALA A O 1
ATOM 756 N N . VAL A 1 95 ? -10.597 10.748 34.811 1.00 60.41 95 VAL A N 1
ATOM 757 C CA . VAL A 1 95 ? -11.842 11.122 35.497 1.00 60.41 95 VAL A CA 1
ATOM 758 C C . VAL A 1 95 ? -11.868 10.320 36.798 1.00 60.41 95 VAL A C 1
ATOM 760 O O . VAL A 1 95 ? -12.422 9.222 36.819 1.00 60.41 95 VAL A O 1
ATOM 763 N N . PRO A 1 96 ? -11.184 10.794 37.856 1.00 54.44 96 PRO A N 1
ATOM 764 C CA . PRO A 1 96 ? -11.279 10.160 39.158 1.00 54.44 96 PRO A CA 1
ATOM 765 C C . PRO A 1 96 ? -12.694 10.406 39.684 1.00 54.44 96 PRO A C 1
ATOM 767 O O . PRO A 1 96 ? -13.106 11.559 39.779 1.00 54.44 96 PRO A O 1
ATOM 770 N N . GLU A 1 97 ? -13.457 9.332 39.896 1.00 61.16 97 GLU A N 1
ATOM 771 C CA . GLU A 1 97 ? -14.178 8.963 41.134 1.00 61.16 97 GLU A CA 1
ATOM 772 C C . GLU A 1 97 ? -14.686 10.092 42.069 1.00 61.16 97 GLU A C 1
ATOM 774 O O . GLU A 1 97 ? -14.786 9.930 43.280 1.00 61.16 97 GLU A O 1
ATOM 779 N N . LYS A 1 98 ? -15.015 11.282 41.567 1.00 57.47 98 LYS A N 1
ATOM 780 C CA . LYS A 1 98 ? -15.444 12.400 42.421 1.00 57.47 98 LYS A CA 1
ATOM 781 C C . LYS A 1 98 ? -16.914 12.287 42.834 1.00 57.47 98 LYS A C 1
ATOM 783 O O . LYS A 1 98 ? -17.365 13.047 43.679 1.00 57.47 98 LYS A O 1
ATOM 788 N N . ASN A 1 99 ? -17.645 11.323 42.277 1.00 57.59 99 ASN A N 1
ATOM 789 C CA . ASN A 1 99 ? -19.057 11.112 42.587 1.00 57.59 99 ASN A CA 1
ATOM 790 C C . ASN A 1 99 ? -19.261 10.195 43.806 1.00 57.59 99 ASN A C 1
ATOM 792 O O . ASN A 1 99 ? -20.246 10.362 44.510 1.00 57.59 99 ASN A O 1
ATOM 796 N N . GLU A 1 100 ? -18.310 9.309 44.125 1.00 60.72 100 GLU A N 1
ATOM 797 C CA . GLU A 1 100 ? -18.433 8.395 45.275 1.00 60.72 100 GLU A CA 1
ATOM 798 C C . GLU A 1 100 ? -18.129 9.092 46.617 1.00 60.72 100 GLU A C 1
ATOM 800 O O . GLU A 1 100 ? -18.642 8.721 47.671 1.00 60.72 100 GLU A O 1
ATOM 805 N N . SER A 1 101 ? -17.328 10.162 46.585 1.00 58.41 101 SER A N 1
ATOM 806 C CA . SER A 1 101 ? -17.037 10.981 47.771 1.00 58.41 101 SER A CA 1
ATOM 807 C C . SER A 1 101 ? -18.171 11.935 48.148 1.00 58.41 101 SER A C 1
ATOM 809 O O . SER A 1 101 ? -18.222 12.369 49.296 1.00 58.41 101 SER A O 1
ATOM 811 N N . LEU A 1 102 ? -19.082 12.251 47.221 1.00 63.56 102 LEU A N 1
ATOM 812 C CA . LEU A 1 102 ? -20.216 13.139 47.500 1.00 63.56 102 LEU A CA 1
ATOM 813 C C . LEU A 1 102 ? -21.424 12.362 48.040 1.00 63.56 102 LEU A C 1
ATOM 815 O O . LEU A 1 102 ? -22.177 12.907 48.835 1.00 63.56 102 LEU A O 1
ATOM 819 N N . GLU A 1 103 ? -21.557 11.083 47.678 1.00 66.06 103 GLU A N 1
ATOM 820 C CA . GLU A 1 103 ? -22.575 10.165 48.210 1.00 66.06 103 GLU A CA 1
ATOM 821 C C . GLU A 1 103 ? -22.267 9.719 49.651 1.00 66.06 103 GLU A C 1
ATOM 823 O O . GLU A 1 103 ? -23.170 9.507 50.447 1.00 66.06 103 GLU A O 1
ATOM 828 N N . LYS A 1 104 ? -20.984 9.653 50.036 1.00 61.72 104 LYS A N 1
ATOM 829 C CA . LYS A 1 104 ? -20.562 9.357 51.422 1.00 61.72 104 LYS A CA 1
ATOM 830 C C . LYS A 1 104 ? -20.667 10.557 52.377 1.00 61.72 104 LYS A C 1
ATOM 832 O O . LYS A 1 104 ? -20.352 10.416 53.557 1.00 61.72 104 LYS A O 1
ATOM 837 N N . LEU A 1 105 ? -21.059 11.731 51.874 1.00 69.44 105 LEU A N 1
ATOM 838 C CA . LEU A 1 105 ? -21.204 12.977 52.639 1.00 69.44 105 LEU A CA 1
ATOM 839 C C . LEU A 1 105 ? -22.647 13.524 52.659 1.00 69.44 105 LEU A C 1
ATOM 841 O O . LEU A 1 105 ? -22.870 14.564 53.280 1.00 69.44 105 LEU A O 1
ATOM 845 N N . SER A 1 106 ? -23.602 12.852 52.002 1.00 66.00 106 SER A N 1
ATOM 846 C CA . SER A 1 106 ? -25.050 13.124 52.067 1.00 66.00 106 SER A CA 1
ATOM 847 C C . SER A 1 106 ? -25.760 12.106 52.946 1.00 66.00 106 SER A C 1
ATOM 849 O O . SER A 1 106 ? -26.636 12.520 53.733 1.00 66.00 106 SER A O 1
#

pLDDT: mean 82.97, std 13.34, range [47.72, 96.44]

Sequence (106 aa):
MQRGAWIALFYFGFGALTALITLKDNRLELALGVHAANNLSFLFVTTKDSVLAVPAMWTAKDIGDPRLEVLMFLLQSLIFYYIFFGRRKKIIQAVPEKNESLEKLS

Radius of gyration: 22.31 Å; chains: 1; bounding box: 42×31×71 Å